Protein AF-A0A8S3INS0-F1 (afdb_monomer)

Organism: NCBI:txid392030

Radius of gyration: 24.51 Å; Cα contacts (8 Å, |Δi|>4): 110; chains: 1; bounding box: 68×32×70 Å

Mean predicted aligned error: 9.95 Å

Foldseek 3Di:
DLVPDDLSVLDDDPVVVQVVVLVVCCVVPVPDDDDDDDDPDLLRCLLPDQPAAEDEEEPVCQVSLVVSQVSNVVVVHHRHHYHYDYFAADDPPQPPPGRGDDPNSVSVVVVVDDPDPPDPPPPDPDDDDDDQDDDPPPCSVVVQVVVVVVPDDDDDVVVVVVVD

Structure (mmCIF, N/CA/C/O backbone):
data_AF-A0A8S3INS0-F1
#
_entry.id   AF-A0A8S3INS0-F1
#
loop_
_atom_site.group_PDB
_atom_site.id
_atom_site.type_symbol
_atom_site.label_atom_id
_atom_site.label_alt_id
_atom_site.label_comp_id
_atom_site.label_asym_id
_atom_site.label_entity_id
_atom_site.label_seq_id
_atom_site.pdbx_PDB_ins_code
_atom_site.Cartn_x
_atom_site.Cartn_y
_atom_site.Cartn_z
_atom_site.occupancy
_atom_site.B_iso_or_equiv
_atom_site.auth_seq_id
_atom_site.auth_comp_id
_atom_site.auth_asym_id
_atom_site.auth_atom_id
_atom_site.pdbx_PDB_model_num
ATOM 1 N N . MET A 1 1 ? 8.947 6.916 7.187 1.00 68.12 1 MET A N 1
ATOM 2 C CA . MET A 1 1 ? 8.379 5.554 6.987 1.00 68.12 1 MET A CA 1
ATOM 3 C C . MET A 1 1 ? 8.401 5.068 5.524 1.00 68.12 1 MET A C 1
ATOM 5 O O . MET A 1 1 ? 8.434 3.862 5.313 1.00 68.12 1 MET A O 1
ATOM 9 N N . ILE A 1 2 ? 8.380 5.947 4.507 1.00 79.69 2 ILE A N 1
ATOM 10 C CA . ILE A 1 2 ? 8.345 5.534 3.083 1.00 79.69 2 ILE A CA 1
ATOM 11 C C . ILE A 1 2 ? 9.735 5.236 2.501 1.00 79.69 2 ILE A C 1
ATOM 13 O O . ILE A 1 2 ? 9.854 4.319 1.698 1.00 79.69 2 ILE A O 1
ATOM 17 N N . GLU A 1 3 ? 10.778 5.941 2.945 1.00 77.88 3 GLU A N 1
ATOM 18 C CA . GLU A 1 3 ? 12.142 5.848 2.386 1.00 77.88 3 GLU A CA 1
ATOM 19 C C . GLU A 1 3 ? 12.741 4.433 2.418 1.00 77.88 3 GLU A C 1
ATOM 21 O O . GLU A 1 3 ? 13.516 4.067 1.545 1.00 77.88 3 GLU A O 1
ATOM 26 N N . ASN A 1 4 ? 12.318 3.599 3.372 1.00 85.56 4 ASN A N 1
ATOM 27 C CA . ASN A 1 4 ? 12.793 2.219 3.506 1.00 85.56 4 ASN A CA 1
ATOM 28 C C . ASN A 1 4 ? 11.990 1.206 2.669 1.00 85.56 4 ASN A C 1
ATOM 30 O O . ASN A 1 4 ? 12.240 0.002 2.752 1.00 85.56 4 ASN A O 1
ATOM 34 N N . LYS A 1 5 ? 10.983 1.642 1.900 1.00 88.44 5 LYS A N 1
ATOM 35 C CA . LYS A 1 5 ? 10.173 0.738 1.076 1.00 88.44 5 LYS A CA 1
ATOM 36 C C . LYS A 1 5 ? 10.856 0.485 -0.270 1.00 88.44 5 LYS A C 1
ATOM 38 O O . LYS A 1 5 ? 11.297 1.407 -0.936 1.00 88.44 5 LYS A O 1
ATOM 43 N N . VAL A 1 6 ? 10.850 -0.773 -0.716 1.00 87.62 6 VAL A N 1
ATOM 44 C CA . VAL A 1 6 ? 11.311 -1.180 -2.060 1.00 87.62 6 VAL A CA 1
ATOM 45 C C . VAL A 1 6 ? 10.592 -0.365 -3.130 1.00 87.62 6 VAL A C 1
ATOM 47 O O . VAL A 1 6 ? 9.368 -0.405 -3.132 1.00 87.62 6 VAL A O 1
ATOM 50 N N . LEU A 1 7 ? 11.307 0.320 -4.027 1.00 89.00 7 LEU A N 1
ATOM 51 C CA . LEU A 1 7 ? 10.726 1.233 -5.026 1.00 89.00 7 LEU A CA 1
ATOM 52 C C . LEU A 1 7 ? 9.908 2.353 -4.354 1.00 89.00 7 LEU A C 1
ATOM 54 O O . LEU A 1 7 ? 8.689 2.452 -4.515 1.00 89.00 7 LEU A O 1
ATOM 58 N N . ALA A 1 8 ? 10.555 3.141 -3.496 1.00 89.69 8 ALA A N 1
ATOM 59 C CA . ALA A 1 8 ? 9.925 4.286 -2.838 1.00 89.69 8 ALA A CA 1
ATOM 60 C C . ALA A 1 8 ? 9.711 5.455 -3.811 1.00 89.69 8 ALA A C 1
ATOM 62 O O . ALA A 1 8 ? 8.742 6.195 -3.679 1.00 89.69 8 ALA A O 1
ATOM 63 N N . GLU A 1 9 ? 10.572 5.571 -4.818 1.00 88.12 9 GLU A N 1
ATOM 64 C CA . GLU A 1 9 ? 10.558 6.594 -5.860 1.00 88.12 9 GLU A CA 1
ATOM 65 C C . GLU A 1 9 ? 9.315 6.555 -6.761 1.00 88.12 9 GLU A C 1
ATOM 67 O O . GLU A 1 9 ? 8.987 7.558 -7.387 1.00 88.12 9 GLU A O 1
ATOM 72 N N . VAL A 1 10 ? 8.611 5.418 -6.811 1.00 88.50 10 VAL A N 1
ATOM 73 C CA . VAL A 1 10 ? 7.337 5.279 -7.540 1.00 88.50 10 VAL A CA 1
ATOM 74 C C . VAL A 1 10 ? 6.113 5.449 -6.633 1.00 88.50 10 VAL A C 1
ATOM 76 O O . VAL A 1 10 ? 4.985 5.300 -7.098 1.00 88.50 10 VAL A O 1
ATOM 79 N N . ILE A 1 11 ? 6.298 5.708 -5.332 1.00 90.38 11 ILE A N 1
ATOM 80 C CA . ILE A 1 11 ? 5.183 5.987 -4.421 1.00 90.38 11 ILE A CA 1
ATOM 81 C C . ILE A 1 11 ? 4.747 7.447 -4.595 1.00 90.38 11 ILE A C 1
ATOM 83 O O . ILE A 1 11 ? 5.550 8.367 -4.476 1.00 90.38 11 ILE A O 1
ATOM 87 N N . GLU A 1 12 ? 3.446 7.649 -4.798 1.00 91.62 12 GLU A N 1
ATOM 88 C CA . GLU A 1 12 ? 2.809 8.968 -4.830 1.00 91.62 12 GLU A CA 1
ATOM 89 C C . GLU A 1 12 ? 2.978 9.750 -3.513 1.00 91.62 12 GLU A C 1
ATOM 91 O O . GLU A 1 12 ? 3.074 9.178 -2.414 1.00 91.62 12 GLU A O 1
ATOM 96 N N . SER A 1 13 ? 2.942 11.084 -3.604 1.00 93.50 13 SER A N 1
ATOM 97 C CA . SER A 1 13 ? 3.021 11.946 -2.423 1.00 93.50 13 SER A CA 1
ATOM 98 C C . SER A 1 13 ? 1.894 11.633 -1.425 1.00 93.50 13 SER A C 1
ATOM 100 O O . SER A 1 13 ? 0.847 11.089 -1.777 1.00 93.50 13 SER A O 1
ATOM 102 N N . VAL A 1 14 ? 2.094 11.959 -0.142 1.00 93.19 14 VAL A N 1
ATOM 103 C CA . VAL A 1 14 ? 1.054 11.759 0.889 1.00 93.19 14 VAL A CA 1
ATOM 104 C C . VAL A 1 14 ? -0.251 12.448 0.480 1.00 93.19 14 VAL A C 1
ATOM 106 O O . VAL A 1 14 ? -1.312 11.831 0.553 1.00 93.19 14 VAL A O 1
ATOM 109 N N . THR A 1 15 ? -0.153 13.677 -0.025 1.00 95.38 15 THR A N 1
ATOM 110 C CA . THR A 1 15 ? -1.284 14.477 -0.499 1.00 95.38 15 THR A CA 1
ATOM 111 C C . THR A 1 15 ? -2.047 13.786 -1.627 1.00 95.38 15 THR A C 1
ATOM 113 O O . THR A 1 15 ? -3.274 13.682 -1.552 1.00 95.38 15 THR A O 1
ATOM 116 N N . ASP A 1 16 ? -1.338 13.261 -2.629 1.00 96.06 16 ASP A N 1
ATOM 117 C CA . ASP A 1 16 ? -1.956 12.585 -3.776 1.00 96.06 16 ASP A CA 1
ATOM 118 C C . ASP A 1 16 ? -2.666 11.304 -3.338 1.00 96.06 16 ASP A C 1
ATOM 120 O O . ASP A 1 16 ? -3.838 11.107 -3.653 1.00 96.06 16 ASP A O 1
ATOM 124 N N . ARG A 1 17 ? -2.020 10.486 -2.497 1.00 95.31 17 ARG A N 1
ATOM 125 C CA . ARG A 1 17 ? -2.629 9.254 -1.969 1.00 95.31 17 ARG A CA 1
ATOM 126 C C . ARG A 1 17 ? -3.908 9.536 -1.184 1.00 95.31 17 ARG A C 1
ATOM 128 O O . ARG A 1 17 ? -4.900 8.829 -1.347 1.00 95.31 17 ARG A O 1
ATOM 135 N N . MET A 1 18 ? -3.907 10.572 -0.344 1.00 95.94 18 MET A N 1
ATOM 136 C CA . MET A 1 18 ? -5.099 10.985 0.407 1.00 95.94 18 MET A CA 1
ATOM 137 C C . MET A 1 18 ? -6.209 11.484 -0.528 1.00 95.94 18 MET A C 1
ATOM 139 O O . MET A 1 18 ? -7.382 11.174 -0.314 1.00 95.94 18 MET A O 1
ATOM 143 N N . SER A 1 19 ? -5.853 12.231 -1.577 1.00 96.88 19 SER A N 1
ATOM 144 C CA . SER A 1 19 ? -6.796 12.680 -2.607 1.00 96.88 19 SER A CA 1
ATOM 145 C C . SER A 1 19 ? -7.423 11.499 -3.357 1.00 96.88 19 SER A C 1
ATOM 147 O O . SER A 1 19 ? -8.646 11.449 -3.511 1.00 96.88 19 SER A O 1
ATOM 149 N N . SER A 1 20 ? -6.616 10.506 -3.739 1.00 96.81 20 SER A N 1
ATOM 150 C CA . SER A 1 20 ? -7.068 9.277 -4.398 1.00 96.81 20 SER A CA 1
ATOM 151 C C . SER A 1 20 ? -8.051 8.489 -3.528 1.00 96.81 20 SER A C 1
ATOM 153 O O . SER A 1 20 ? -9.109 8.088 -4.014 1.00 96.81 20 SER A O 1
ATOM 155 N N . VAL A 1 21 ? -7.772 8.338 -2.225 1.00 96.31 21 VAL A N 1
ATOM 156 C CA . VAL A 1 21 ? -8.694 7.680 -1.276 1.00 96.31 21 VAL A CA 1
ATOM 157 C C . VAL A 1 21 ? -10.025 8.425 -1.187 1.00 96.31 21 VAL A C 1
ATOM 159 O O . VAL A 1 21 ? -11.082 7.809 -1.332 1.00 96.31 21 VAL A O 1
ATOM 162 N N . ARG A 1 22 ? -9.997 9.750 -0.991 1.00 96.81 22 ARG A N 1
ATOM 163 C CA . ARG A 1 22 ? -11.223 10.564 -0.917 1.00 96.81 22 ARG A CA 1
ATOM 164 C C . ARG A 1 22 ? -12.035 10.466 -2.206 1.00 96.81 22 ARG A C 1
ATOM 166 O O . ARG A 1 22 ? -13.246 10.271 -2.150 1.00 96.81 22 ARG A O 1
ATOM 173 N N . SER A 1 23 ? -11.364 10.552 -3.352 1.00 96.75 23 SER A N 1
ATOM 174 C CA . SER A 1 23 ? -11.992 10.470 -4.673 1.00 96.75 23 SER A CA 1
ATOM 175 C C . SER A 1 23 ?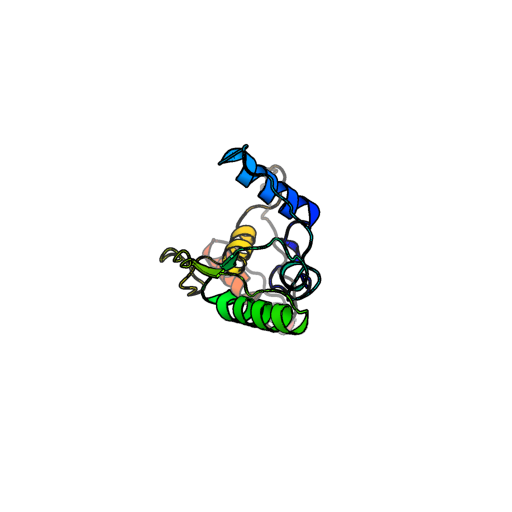 -12.653 9.112 -4.898 1.00 96.75 23 SER A C 1
ATOM 177 O O . SER A 1 23 ? -13.797 9.059 -5.344 1.00 96.75 23 SER A O 1
ATOM 179 N N . PHE A 1 24 ? -11.974 8.021 -4.534 1.00 97.50 24 PHE A N 1
ATOM 180 C CA . PHE A 1 24 ? -12.513 6.669 -4.661 1.00 97.50 24 PHE A CA 1
ATOM 181 C C . PHE A 1 24 ? -13.741 6.448 -3.772 1.00 97.50 24 PHE A C 1
ATOM 183 O O . PHE A 1 24 ? -14.773 5.987 -4.254 1.00 97.50 24 PHE A O 1
ATOM 190 N N . VAL A 1 25 ? -13.678 6.820 -2.489 1.00 97.00 25 VAL A N 1
ATOM 191 C CA . VAL A 1 25 ? -14.832 6.659 -1.588 1.00 97.00 25 VAL A CA 1
ATOM 192 C C . VAL A 1 25 ? -16.010 7.513 -2.055 1.00 97.00 25 VAL A C 1
ATOM 194 O O . VAL A 1 25 ? -17.134 7.015 -2.097 1.00 97.00 25 VAL A O 1
ATOM 197 N N . ASN A 1 26 ? -15.760 8.758 -2.473 1.00 96.56 26 ASN A N 1
ATOM 198 C CA . ASN A 1 26 ? -16.802 9.637 -3.000 1.00 96.56 26 ASN A CA 1
ATOM 199 C C . ASN A 1 26 ? -17.437 9.084 -4.286 1.00 96.56 26 ASN A C 1
ATOM 201 O O . ASN A 1 26 ? -18.641 9.216 -4.469 1.00 96.56 26 ASN A O 1
ATOM 205 N N . LEU A 1 27 ? -16.658 8.427 -5.152 1.00 97.88 27 LEU A N 1
ATOM 206 C CA . LEU A 1 27 ? -17.174 7.767 -6.354 1.00 97.88 27 LEU A CA 1
ATOM 207 C C . LEU A 1 27 ? -18.139 6.620 -6.016 1.00 97.88 27 LEU A C 1
ATOM 209 O O . LEU A 1 27 ? -19.166 6.472 -6.673 1.00 97.88 27 LEU A O 1
ATOM 213 N N . ILE A 1 28 ? -17.815 5.810 -5.004 1.00 97.75 28 ILE A N 1
ATOM 214 C CA . ILE A 1 28 ? -18.620 4.640 -4.624 1.00 97.75 28 ILE A CA 1
ATOM 215 C C . ILE A 1 28 ? -19.832 5.036 -3.775 1.00 97.75 28 ILE A C 1
ATOM 217 O O . ILE A 1 28 ? -20.937 4.532 -3.986 1.00 97.75 28 ILE A O 1
ATOM 221 N N . ARG A 1 29 ? -19.640 5.914 -2.784 1.00 97.31 29 ARG A N 1
ATOM 222 C CA . ARG A 1 29 ? -20.694 6.343 -1.860 1.00 97.31 29 ARG A CA 1
ATOM 223 C C . ARG A 1 29 ? -20.448 7.777 -1.362 1.00 97.31 29 ARG A C 1
ATOM 225 O O . ARG A 1 29 ? -19.873 7.956 -0.287 1.00 97.31 29 ARG A O 1
ATOM 232 N N . PRO A 1 30 ? -20.979 8.794 -2.070 1.00 95.81 30 PRO A N 1
ATOM 233 C CA . PRO A 1 30 ? -20.793 10.210 -1.727 1.00 95.81 30 PRO A CA 1
ATOM 234 C C . PRO A 1 30 ? -21.308 10.611 -0.338 1.00 95.81 30 PRO A C 1
ATOM 236 O O . PRO A 1 30 ? -20.913 11.634 0.207 1.00 95.81 30 PRO A O 1
ATOM 239 N N . SER A 1 31 ? -22.219 9.823 0.245 1.00 97.19 31 SER A N 1
ATOM 240 C CA . SER A 1 31 ? -22.795 10.108 1.562 1.00 97.19 31 SER A CA 1
ATOM 241 C C . SER A 1 31 ? -21.846 9.808 2.729 1.00 97.19 31 SER A C 1
ATOM 243 O O . SER A 1 31 ? -22.201 10.091 3.870 1.00 97.19 31 SER A O 1
ATOM 245 N N . ILE A 1 32 ? -20.710 9.143 2.490 1.00 95.88 32 ILE A N 1
ATOM 246 C CA . ILE A 1 32 ? -19.729 8.841 3.538 1.00 95.88 32 ILE A CA 1
ATOM 247 C C . ILE A 1 32 ? -18.841 10.065 3.745 1.00 95.88 32 ILE A C 1
ATOM 249 O O . ILE A 1 32 ? -18.166 10.522 2.825 1.00 95.88 32 ILE A O 1
ATOM 253 N N . PHE A 1 33 ? -18.791 10.558 4.981 1.00 93.12 33 PHE A N 1
ATOM 254 C CA . PHE A 1 33 ? -17.791 11.537 5.381 1.00 93.12 33 PHE A CA 1
ATOM 255 C C . PHE A 1 33 ? -16.430 10.850 5.546 1.00 93.12 33 PHE A C 1
ATOM 257 O O . PHE A 1 33 ? -16.300 9.896 6.311 1.00 93.12 33 PHE A O 1
ATOM 264 N N . VAL A 1 34 ? -15.417 11.335 4.825 1.00 94.06 34 VAL A N 1
ATOM 265 C CA . VAL A 1 34 ? -14.064 10.765 4.847 1.00 94.06 34 VAL A CA 1
ATOM 266 C C . VAL A 1 34 ? -13.121 11.709 5.573 1.00 94.06 34 VAL A C 1
ATOM 268 O O . VAL A 1 34 ? -12.659 12.705 5.013 1.00 94.06 34 VAL A O 1
ATOM 271 N N . HIS A 1 35 ? -12.783 11.348 6.806 1.00 91.56 35 HIS A N 1
ATOM 272 C CA . HIS A 1 35 ? -11.650 11.926 7.508 1.00 91.56 35 HIS A CA 1
ATOM 273 C C . HIS A 1 35 ? -10.390 11.127 7.156 1.00 91.56 35 HIS A C 1
ATOM 275 O O . HIS A 1 35 ? -10.351 9.908 7.305 1.00 91.56 35 HIS A O 1
ATOM 281 N N . CYS A 1 36 ? -9.380 11.799 6.611 1.00 91.31 36 CYS A N 1
ATOM 282 C CA . CYS A 1 36 ? -8.149 11.163 6.156 1.00 91.31 36 CYS A CA 1
ATOM 283 C C . CYS A 1 36 ? -6.980 12.060 6.537 1.00 91.31 36 CYS A C 1
ATOM 285 O O . CYS A 1 36 ? -6.960 13.225 6.125 1.00 91.31 36 CYS A O 1
ATOM 287 N N . GLU A 1 37 ? -6.031 11.494 7.279 1.00 89.31 37 GLU A N 1
ATOM 288 C CA . GLU A 1 37 ? -4.835 12.152 7.801 1.00 89.31 37 GLU A CA 1
ATOM 289 C C . GLU A 1 37 ? -3.597 11.260 7.587 1.00 89.31 37 GLU A C 1
ATOM 291 O O . GLU A 1 37 ? -3.736 10.042 7.413 1.00 89.31 37 GLU A O 1
ATOM 296 N N . PRO A 1 38 ? -2.384 11.837 7.546 1.00 89.38 38 PRO A N 1
ATOM 297 C CA . PRO A 1 38 ? -1.147 11.066 7.510 1.00 89.38 38 PRO A CA 1
ATOM 298 C C . PRO A 1 38 ? -0.998 10.180 8.753 1.00 89.38 38 PRO A C 1
ATOM 300 O O . PRO A 1 38 ? -1.315 10.590 9.863 1.00 89.38 38 PRO A O 1
ATOM 303 N N . ILE A 1 39 ? -0.470 8.970 8.567 1.00 85.69 39 ILE A N 1
ATOM 304 C CA . ILE A 1 39 ? -0.095 8.087 9.676 1.00 85.69 39 ILE A CA 1
ATOM 305 C C . ILE A 1 39 ? 1.385 8.322 9.965 1.00 85.69 39 ILE A C 1
ATOM 307 O O . ILE A 1 39 ? 2.240 7.969 9.146 1.00 85.69 39 ILE A O 1
ATOM 311 N N . GLU A 1 40 ? 1.672 8.943 11.104 1.00 83.38 40 GLU A N 1
ATOM 312 C CA . GLU A 1 40 ? 3.034 9.286 11.531 1.00 83.38 40 GLU A CA 1
ATOM 313 C C . GLU A 1 40 ? 3.544 8.370 12.647 1.00 83.38 40 GLU A C 1
ATOM 315 O O . GLU A 1 40 ? 4.745 8.101 12.722 1.00 83.38 40 GLU A O 1
ATOM 320 N N . ASP A 1 41 ? 2.634 7.818 13.447 1.00 82.62 41 ASP A N 1
ATOM 321 C CA . ASP A 1 41 ? 2.918 6.856 14.503 1.00 82.62 41 ASP A CA 1
ATOM 322 C C . ASP A 1 41 ? 2.203 5.504 14.250 1.00 82.62 41 ASP A C 1
ATOM 324 O O . ASP A 1 41 ? 1.257 5.435 13.460 1.00 82.62 41 ASP A O 1
ATOM 328 N N . PRO A 1 42 ? 2.658 4.394 14.865 1.00 79.12 42 PRO A N 1
ATOM 329 C CA . PRO A 1 42 ? 2.132 3.055 14.580 1.00 79.12 42 PRO A CA 1
ATOM 330 C C . PRO A 1 42 ? 0.652 2.837 14.919 1.00 79.12 42 PRO A C 1
ATOM 332 O O . PRO A 1 42 ? 0.014 1.997 14.281 1.00 79.12 42 PRO A O 1
ATOM 335 N N . CYS A 1 43 ? 0.120 3.548 15.913 1.00 79.94 43 CYS A N 1
ATOM 336 C CA . CYS A 1 43 ? -1.261 3.397 16.371 1.00 79.94 43 CYS A CA 1
ATOM 337 C C . CYS A 1 43 ? -2.177 4.483 15.793 1.00 79.94 43 CYS A C 1
ATOM 339 O O . CYS A 1 43 ? -3.399 4.312 15.732 1.00 79.94 43 CYS A O 1
ATOM 341 N N . GLY A 1 44 ? -1.598 5.572 15.300 1.00 80.31 44 GLY A N 1
ATOM 342 C CA . GLY A 1 44 ? -2.304 6.701 14.737 1.00 80.31 44 GLY A CA 1
ATOM 343 C C . GLY A 1 44 ? -3.316 7.293 15.722 1.00 80.31 44 GLY A C 1
ATOM 344 O O . GLY A 1 44 ? -3.304 7.021 16.927 1.00 80.31 44 GLY A O 1
ATOM 345 N N . PRO A 1 45 ? -4.315 8.019 15.204 1.00 82.75 45 PRO A N 1
ATOM 346 C CA . PRO A 1 45 ? -5.360 8.586 16.047 1.00 82.75 45 PRO A CA 1
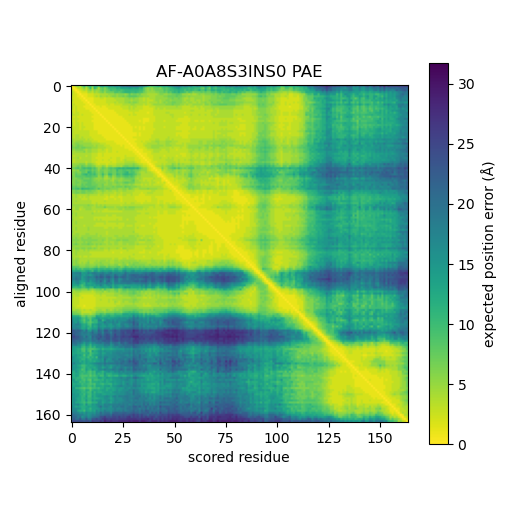ATOM 347 C C . PRO A 1 45 ? -6.287 7.502 16.633 1.00 82.75 45 PRO A C 1
ATOM 349 O O . PRO A 1 45 ? -7.130 7.784 17.482 1.00 82.75 45 PRO A O 1
ATOM 352 N N . SER A 1 46 ? -6.144 6.235 16.225 1.00 86.62 46 SER A N 1
ATOM 353 C CA . SER A 1 46 ? -7.012 5.150 16.691 1.00 86.62 46 SER A CA 1
ATOM 354 C C . SER A 1 46 ? -6.814 4.782 18.166 1.00 86.62 46 SER A C 1
ATOM 356 O O . SER A 1 46 ? -7.735 4.249 18.789 1.00 86.62 46 SER A O 1
ATOM 358 N N . ALA A 1 47 ? -5.666 5.129 18.753 1.00 86.69 47 ALA A N 1
ATOM 359 C CA . ALA A 1 47 ? -5.406 4.951 20.181 1.00 86.69 47 ALA A CA 1
ATOM 360 C C . ALA A 1 47 ? -5.945 6.090 21.066 1.00 86.69 47 ALA A C 1
ATOM 362 O O . ALA A 1 47 ? -6.002 5.928 22.285 1.00 86.69 47 ALA A O 1
ATOM 363 N N . THR A 1 48 ? -6.342 7.224 20.477 1.00 86.69 48 THR A N 1
ATOM 364 C CA . THR A 1 48 ? -6.708 8.450 21.212 1.00 86.69 48 THR A CA 1
ATOM 365 C C . THR A 1 48 ? -8.113 8.970 20.889 1.00 86.69 48 THR A C 1
ATOM 367 O O . THR A 1 48 ? -8.717 9.637 21.726 1.00 86.69 48 THR A O 1
ATOM 370 N N . MET A 1 49 ? -8.684 8.634 19.726 1.00 88.44 49 MET A N 1
ATOM 371 C CA . MET A 1 49 ? -10.055 9.008 19.353 1.00 88.44 49 MET A CA 1
ATOM 372 C C . MET A 1 49 ? -11.092 8.158 20.098 1.00 88.44 49 MET A C 1
ATOM 374 O O . MET A 1 49 ? -11.206 6.945 19.894 1.00 88.44 49 MET A O 1
ATOM 378 N N . ALA A 1 50 ? -11.860 8.799 20.979 1.00 91.19 50 ALA A N 1
ATOM 379 C CA . ALA A 1 50 ? -12.844 8.133 21.833 1.00 91.19 50 ALA A CA 1
ATOM 380 C C . ALA A 1 50 ? -14.099 7.661 21.076 1.00 91.19 50 ALA A C 1
ATOM 382 O O . ALA A 1 50 ? -14.735 6.697 21.493 1.00 91.19 50 ALA A O 1
ATOM 383 N N . ASP A 1 51 ? -14.437 8.313 19.967 1.00 90.94 51 ASP A N 1
ATOM 384 C CA . ASP A 1 51 ? -15.651 8.115 19.168 1.00 90.94 51 ASP A CA 1
ATOM 385 C C . ASP A 1 51 ? -15.543 6.993 18.121 1.00 90.94 51 ASP A C 1
ATOM 387 O O . ASP A 1 51 ? -16.473 6.757 17.351 1.00 90.94 51 ASP A O 1
ATOM 391 N N . LEU A 1 52 ? -14.434 6.253 18.109 1.00 93.19 52 LEU A N 1
ATOM 392 C CA . LEU A 1 52 ? -14.279 5.080 17.256 1.00 93.19 52 LEU A CA 1
ATOM 393 C C . LEU A 1 52 ? -15.016 3.870 17.826 1.00 93.19 52 LEU A C 1
ATOM 395 O O . LEU A 1 52 ? -14.910 3.562 19.011 1.00 93.19 52 LEU A O 1
ATOM 399 N N . ASN A 1 53 ? -15.705 3.134 16.952 1.00 94.56 53 ASN A N 1
ATOM 400 C CA . ASN A 1 53 ? -16.392 1.892 17.321 1.00 94.56 53 ASN A CA 1
ATOM 401 C C . ASN A 1 53 ? -15.720 0.640 16.748 1.00 94.56 53 ASN A C 1
ATOM 403 O O . ASN A 1 53 ? -15.812 -0.426 17.346 1.00 94.56 53 ASN A O 1
ATOM 407 N N . CYS A 1 54 ? -15.032 0.757 15.609 1.00 95.38 54 CYS A N 1
ATOM 408 C CA 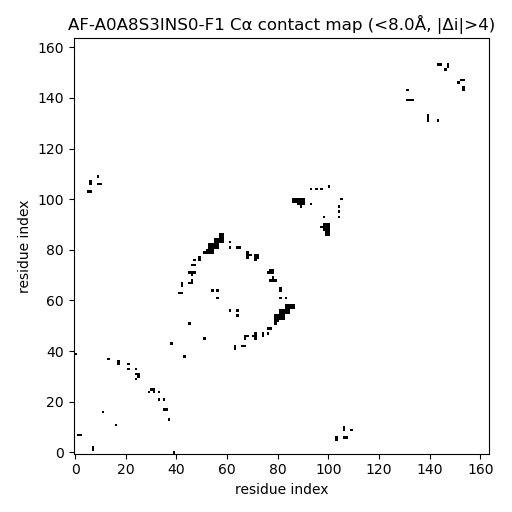. CYS A 1 54 ? -14.472 -0.384 14.893 1.00 95.38 54 CYS A CA 1
ATOM 409 C C . CYS A 1 54 ? -13.169 -0.022 14.170 1.00 95.38 54 CYS A C 1
ATOM 411 O O . CYS A 1 54 ? -13.005 1.103 13.692 1.00 95.38 54 CYS A O 1
ATOM 413 N N . ILE A 1 55 ? -12.267 -0.998 14.055 1.00 94.81 55 ILE A N 1
ATOM 414 C CA . ILE A 1 55 ? -11.104 -0.973 13.170 1.00 94.81 55 ILE A CA 1
ATOM 415 C C . ILE A 1 55 ? -11.173 -2.141 12.183 1.00 94.81 55 ILE A C 1
ATOM 417 O O . ILE A 1 55 ? -11.365 -3.300 12.560 1.00 94.81 55 ILE A O 1
ATOM 421 N N . ILE A 1 56 ? -10.995 -1.823 10.902 1.00 96.12 56 ILE A N 1
ATOM 422 C CA . ILE A 1 56 ? -10.971 -2.802 9.815 1.00 96.12 56 ILE A CA 1
ATOM 423 C C . ILE A 1 56 ? -9.519 -3.038 9.413 1.00 96.12 56 ILE A C 1
ATOM 425 O O . ILE A 1 56 ? -8.793 -2.098 9.087 1.00 96.12 56 ILE A O 1
ATOM 429 N N . VAL A 1 57 ? -9.097 -4.297 9.433 1.00 95.38 57 VAL A N 1
ATOM 430 C CA . VAL A 1 57 ? -7.724 -4.727 9.147 1.00 95.38 57 VAL A CA 1
ATOM 431 C C . VAL A 1 57 ? -7.715 -5.955 8.256 1.00 95.38 57 VAL A C 1
ATOM 433 O O . VAL A 1 57 ? -8.728 -6.626 8.092 1.00 95.38 57 VAL A O 1
ATOM 436 N N . THR A 1 58 ? -6.559 -6.275 7.692 1.00 94.25 58 THR A N 1
ATOM 437 C CA . THR A 1 58 ? -6.327 -7.569 7.046 1.00 94.25 58 THR A CA 1
ATOM 438 C C . THR A 1 58 ? -5.648 -8.511 8.035 1.00 94.25 58 THR A C 1
ATOM 440 O O . THR A 1 58 ? -5.240 -8.096 9.125 1.00 94.25 58 THR A O 1
ATOM 443 N N . ASP A 1 59 ? -5.477 -9.780 7.665 1.00 91.19 59 ASP A N 1
ATOM 444 C CA . ASP A 1 59 ? -4.719 -10.726 8.493 1.00 91.19 59 ASP A CA 1
ATOM 445 C C . ASP A 1 59 ? -3.302 -10.220 8.826 1.00 91.19 59 ASP A C 1
ATOM 447 O O . ASP A 1 59 ? -2.788 -10.488 9.912 1.00 91.19 59 ASP A O 1
ATOM 451 N N . GLU A 1 60 ? -2.692 -9.423 7.941 1.00 89.06 60 GLU A N 1
ATOM 452 C CA . GLU A 1 60 ? -1.343 -8.874 8.134 1.00 89.06 60 GLU A CA 1
ATOM 453 C C . GLU A 1 60 ? -1.278 -7.829 9.247 1.00 89.06 60 GLU A C 1
ATOM 455 O O . GLU A 1 60 ? -0.296 -7.758 9.984 1.00 89.06 60 GLU A O 1
ATOM 460 N N . THR A 1 61 ? -2.324 -7.014 9.379 1.00 91.81 61 THR A N 1
ATOM 461 C CA . THR A 1 61 ? -2.372 -5.904 10.338 1.00 91.81 61 THR A CA 1
ATOM 462 C C . THR A 1 61 ? -3.234 -6.206 11.562 1.00 91.81 61 THR A C 1
ATOM 464 O O . THR A 1 61 ? -3.361 -5.361 12.448 1.00 91.81 61 THR A O 1
ATOM 467 N N . LYS A 1 62 ? -3.744 -7.440 11.689 1.00 94.94 62 LYS A N 1
ATOM 468 C CA . LYS A 1 62 ? -4.525 -7.904 12.845 1.00 94.94 62 LYS A CA 1
ATOM 469 C C . LYS A 1 62 ? -3.807 -7.701 14.178 1.00 94.94 62 LYS A C 1
ATOM 471 O O . LYS A 1 62 ? -4.418 -7.236 15.134 1.00 94.94 62 LYS A O 1
ATOM 476 N N . GLN A 1 63 ? -2.514 -8.022 14.250 1.00 94.12 63 GLN A N 1
ATOM 477 C CA . GLN A 1 63 ? -1.734 -7.823 15.479 1.00 94.12 63 GLN A CA 1
ATOM 478 C C . GLN A 1 63 ? -1.611 -6.338 15.844 1.00 94.12 63 GLN A C 1
ATOM 480 O O . GLN A 1 63 ? -1.687 -5.992 17.018 1.00 94.12 63 GLN A O 1
ATOM 485 N N . GLY A 1 64 ? -1.511 -5.457 14.842 1.00 93.25 64 GLY A N 1
ATOM 486 C CA . GLY A 1 64 ? -1.537 -4.008 15.046 1.00 93.25 64 GLY A CA 1
ATOM 487 C C . GLY A 1 64 ? -2.853 -3.535 15.666 1.00 93.25 64 GLY A C 1
ATOM 488 O O . GLY A 1 64 ? -2.832 -2.781 16.630 1.00 93.25 64 GLY A O 1
ATOM 489 N N . ALA A 1 65 ? -3.998 -4.046 15.202 1.00 94.94 65 ALA A N 1
ATOM 490 C CA . ALA A 1 65 ? -5.297 -3.720 15.803 1.00 94.94 65 ALA A CA 1
ATOM 491 C C . ALA A 1 65 ? -5.425 -4.186 17.266 1.00 94.94 65 ALA A C 1
ATOM 493 O O . ALA A 1 65 ? -6.007 -3.484 18.093 1.00 94.94 65 ALA A O 1
ATOM 494 N N . LEU A 1 66 ? -4.862 -5.349 17.612 1.00 95.12 66 LEU A N 1
ATOM 495 C CA . LEU A 1 66 ? -4.828 -5.807 19.006 1.00 95.12 66 LEU A CA 1
ATOM 496 C C . LEU A 1 66 ? -3.951 -4.895 19.875 1.00 95.12 66 LEU A C 1
ATOM 498 O O . LEU A 1 66 ? -4.332 -4.579 21.002 1.00 95.12 66 LEU A O 1
ATOM 502 N N . GLN A 1 67 ? -2.818 -4.436 19.339 1.00 95.00 67 GLN A N 1
ATOM 503 C CA . GLN A 1 67 ? -1.950 -3.471 20.013 1.00 95.00 67 GLN A CA 1
ATOM 504 C C . GLN A 1 67 ? -2.656 -2.123 20.225 1.00 95.00 67 GLN A C 1
ATOM 506 O O . GLN A 1 67 ? -2.578 -1.575 21.321 1.00 95.00 67 GLN A O 1
ATOM 511 N N . VAL A 1 68 ? -3.413 -1.639 19.235 1.00 94.94 68 VAL A N 1
ATOM 512 C CA . VAL A 1 68 ? -4.252 -0.436 19.375 1.00 94.94 68 VAL A CA 1
ATOM 513 C C . VAL A 1 68 ? -5.233 -0.594 20.535 1.00 94.94 68 VAL A C 1
ATOM 515 O O . VAL A 1 68 ? -5.334 0.299 21.366 1.00 94.94 68 VAL A O 1
ATOM 518 N N . ASN A 1 69 ? -5.924 -1.733 20.654 1.00 95.88 69 ASN A N 1
ATOM 519 C CA . ASN A 1 69 ? -6.857 -1.954 21.765 1.00 95.88 69 ASN A CA 1
ATOM 520 C C . ASN A 1 69 ? -6.178 -1.966 23.138 1.00 95.88 69 ASN A C 1
ATOM 522 O O . ASN A 1 69 ? -6.770 -1.490 24.106 1.00 95.88 69 ASN A O 1
ATOM 526 N N . LYS A 1 70 ? -4.944 -2.471 23.225 1.00 95.25 70 LYS A N 1
ATOM 527 C CA . LYS A 1 70 ? -4.150 -2.383 24.453 1.00 95.25 70 LYS A CA 1
ATOM 528 C C . LYS A 1 70 ? -3.843 -0.925 24.802 1.00 95.25 70 LYS A C 1
ATOM 530 O O . LYS A 1 70 ? -4.100 -0.500 25.920 1.00 95.25 70 LYS A O 1
ATOM 535 N N . GLU A 1 71 ? -3.382 -0.145 23.830 1.00 94.62 71 GLU A N 1
ATOM 536 C CA . GLU A 1 71 ? -3.038 1.264 24.045 1.00 94.62 71 GLU A CA 1
ATOM 537 C C . GLU A 1 71 ? -4.265 2.131 24.359 1.00 94.62 71 GLU A C 1
ATOM 539 O O . GLU A 1 71 ? -4.209 3.016 25.208 1.00 94.62 71 GLU A O 1
ATOM 544 N N . ARG A 1 72 ? -5.419 1.816 23.760 1.00 95.25 72 ARG A N 1
ATOM 545 C CA . ARG A 1 72 ? -6.707 2.420 24.127 1.00 95.25 72 ARG A CA 1
ATOM 546 C C . ARG A 1 72 ? -7.034 2.186 25.598 1.00 95.25 72 ARG A C 1
ATOM 548 O O . ARG A 1 72 ? -7.413 3.134 26.276 1.00 95.25 72 ARG A O 1
ATOM 555 N N . GLN A 1 73 ? -6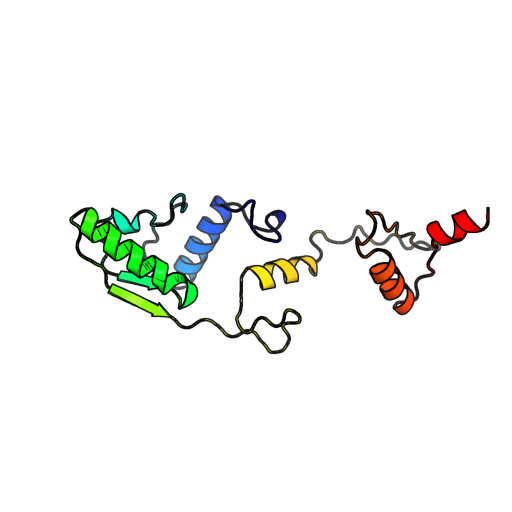.866 0.961 26.098 1.00 94.94 73 GLN A N 1
ATOM 556 C CA . GLN A 1 73 ? -7.109 0.644 27.510 1.00 94.94 73 GLN A CA 1
ATOM 557 C C . GLN A 1 73 ? -6.136 1.377 28.435 1.00 94.94 73 GLN A C 1
ATOM 559 O O . GLN A 1 73 ? -6.570 1.928 29.446 1.00 94.94 73 GLN A O 1
ATOM 564 N N . ASP A 1 74 ? -4.857 1.443 28.060 1.00 94.44 74 ASP A N 1
ATOM 565 C CA . ASP A 1 74 ? -3.839 2.198 28.798 1.00 94.44 74 ASP A CA 1
ATOM 566 C C . ASP A 1 74 ? -4.189 3.704 28.857 1.00 94.44 74 ASP A C 1
ATOM 568 O O . ASP A 1 74 ? -3.955 4.360 29.872 1.00 94.44 74 ASP A O 1
ATOM 572 N N . ASN A 1 75 ? -4.851 4.230 27.818 1.00 92.81 75 ASN A N 1
ATOM 573 C CA . ASN A 1 75 ? -5.380 5.598 27.746 1.00 92.81 75 ASN A CA 1
ATOM 574 C C . ASN A 1 75 ? -6.786 5.772 28.368 1.00 92.81 75 ASN A C 1
ATOM 576 O O . ASN A 1 75 ? -7.378 6.848 28.261 1.00 92.81 75 ASN A O 1
ATOM 580 N N . GLY A 1 76 ? -7.354 4.738 28.999 1.00 94.94 76 GLY A N 1
ATOM 581 C CA . GLY A 1 76 ? -8.686 4.789 29.619 1.00 94.94 76 GLY A CA 1
ATOM 582 C C . GLY A 1 76 ? -9.861 4.787 28.632 1.00 94.94 76 GLY A C 1
ATOM 583 O O . GLY A 1 76 ? -10.987 5.11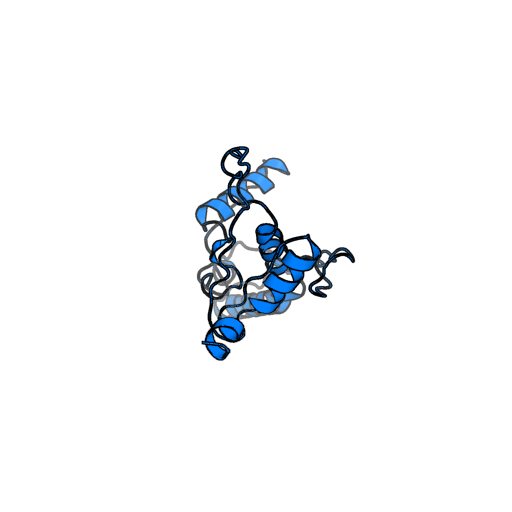5 29.009 1.00 94.94 76 GLY A O 1
ATOM 584 N N . LEU A 1 77 ? -9.623 4.423 27.372 1.00 95.75 77 LEU A N 1
ATOM 585 C CA . LEU A 1 77 ? -10.638 4.296 26.330 1.00 95.75 77 LEU A CA 1
ATOM 586 C C . LEU A 1 77 ? -11.172 2.865 26.236 1.00 95.75 77 LEU A C 1
ATOM 588 O O . LEU A 1 77 ? -10.489 1.881 26.523 1.00 95.75 77 LEU A O 1
ATOM 592 N N . SER A 1 78 ? -12.415 2.744 25.767 1.00 95.56 78 SER A N 1
ATOM 593 C CA . SER A 1 78 ? -13.009 1.435 25.486 1.00 95.56 78 SER A CA 1
ATOM 594 C C . SER A 1 78 ? -12.342 0.781 24.270 1.00 95.56 78 SER A C 1
ATOM 596 O O . SER A 1 78 ? -12.031 1.486 23.298 1.00 95.56 78 SER A O 1
ATOM 598 N N . PRO A 1 79 ? -12.137 -0.550 24.285 1.00 96.00 79 PRO A N 1
ATOM 599 C CA . PRO A 1 79 ? -11.683 -1.271 23.104 1.00 96.00 79 PRO A CA 1
ATOM 600 C C . PRO A 1 79 ? -12.710 -1.142 21.973 1.00 96.00 79 PRO A C 1
ATOM 602 O O . PRO A 1 79 ? -13.904 -0.980 22.218 1.00 96.00 79 PRO A O 1
ATOM 605 N N . ILE A 1 80 ? -12.226 -1.216 20.740 1.00 96.38 80 ILE A N 1
ATOM 606 C CA . ILE A 1 80 ? -13.030 -1.171 19.517 1.00 96.38 80 ILE A CA 1
ATOM 607 C C . ILE A 1 80 ? -13.137 -2.553 18.883 1.00 96.38 80 ILE A C 1
ATOM 609 O O . ILE A 1 80 ? -12.248 -3.400 19.047 1.00 96.38 80 ILE A O 1
ATOM 613 N N . ASP A 1 81 ? -14.210 -2.758 18.124 1.00 97.31 81 ASP A N 1
ATOM 614 C CA . ASP A 1 81 ? -14.443 -3.995 17.390 1.00 97.31 81 ASP A CA 1
ATOM 615 C C . ASP A 1 81 ? -13.387 -4.171 16.296 1.00 97.31 81 ASP A C 1
ATOM 617 O O . ASP A 1 81 ? -13.168 -3.284 15.470 1.00 97.31 81 ASP A O 1
ATOM 621 N N . VAL A 1 82 ? -12.728 -5.330 16.266 1.00 97.31 82 VAL A N 1
ATOM 622 C CA . VAL A 1 82 ? -11.724 -5.651 15.244 1.00 97.31 82 VAL A CA 1
ATOM 623 C C . VAL A 1 82 ? -12.364 -6.518 14.168 1.00 97.31 82 VAL A C 1
ATOM 625 O O . VAL A 1 82 ? -12.715 -7.675 14.414 1.00 97.31 82 VAL A O 1
ATOM 628 N N . HIS A 1 83 ? -12.473 -5.984 12.954 1.00 97.81 83 HIS A N 1
ATOM 629 C CA . HIS A 1 83 ? -12.960 -6.725 11.795 1.00 97.81 83 HIS A CA 1
ATOM 630 C C . HIS A 1 83 ? -11.820 -7.041 10.834 1.00 97.81 83 HIS A C 1
ATOM 632 O O . HIS A 1 83 ? -11.175 -6.148 10.289 1.00 97.81 83 HIS A O 1
ATOM 638 N N . VAL A 1 84 ? -11.578 -8.337 10.627 1.00 97.00 84 VAL A N 1
ATOM 639 C CA . VAL A 1 84 ? -10.535 -8.830 9.725 1.00 97.00 84 VAL A CA 1
ATOM 640 C C . VAL A 1 84 ? -11.158 -9.161 8.374 1.00 97.00 84 VAL A C 1
ATOM 642 O O . VAL A 1 84 ? -12.041 -10.015 8.297 1.00 97.00 84 VAL A O 1
ATOM 645 N N . VAL A 1 85 ? -10.701 -8.491 7.319 1.00 95.75 85 VAL A N 1
ATOM 646 C CA . VAL A 1 85 ? -11.107 -8.765 5.937 1.00 95.75 85 VAL A CA 1
ATOM 647 C C . VAL A 1 85 ? -10.047 -9.607 5.218 1.00 95.75 85 VAL A C 1
ATOM 649 O O . VAL A 1 85 ? -8.848 -9.388 5.422 1.00 95.75 85 VAL A O 1
ATOM 652 N N . PRO A 1 86 ? -10.460 -10.575 4.379 1.00 91.12 86 PRO A N 1
ATOM 653 C CA . PRO A 1 86 ? -9.528 -11.434 3.662 1.00 91.12 86 PRO A CA 1
ATOM 654 C C . PRO A 1 86 ? -8.731 -10.647 2.616 1.00 91.12 86 PRO A C 1
ATOM 656 O O . PRO A 1 86 ? -9.228 -9.701 2.002 1.00 91.12 86 PRO A O 1
ATOM 659 N N . MET A 1 87 ? -7.488 -11.072 2.390 1.00 89.06 87 MET A N 1
ATOM 660 C CA . MET A 1 87 ? -6.639 -10.525 1.332 1.00 89.06 87 MET A CA 1
ATOM 661 C C . MET A 1 87 ? -7.101 -10.991 -0.049 1.00 89.06 87 MET A C 1
ATOM 663 O O . MET A 1 87 ? -7.578 -12.112 -0.217 1.00 89.06 87 MET A O 1
ATOM 667 N N . VAL A 1 88 ? -6.888 -10.142 -1.053 1.00 88.06 88 VAL A N 1
ATOM 668 C CA . VAL A 1 88 ? -7.130 -10.502 -2.452 1.00 88.06 88 VAL A CA 1
ATOM 669 C C . VAL A 1 88 ? -5.992 -11.417 -2.927 1.00 88.06 88 VAL A C 1
ATOM 671 O O . VAL A 1 88 ? -4.821 -11.032 -2.796 1.00 88.06 88 VAL A O 1
ATOM 674 N N . PRO A 1 89 ? -6.290 -12.625 -3.442 1.00 84.75 89 PRO A N 1
ATOM 675 C CA . PRO A 1 89 ? -5.269 -13.498 -4.006 1.00 84.75 89 PRO A CA 1
ATOM 676 C C . PRO A 1 89 ? -4.623 -12.830 -5.221 1.00 84.75 89 PRO A C 1
ATOM 678 O O . PRO A 1 89 ? -5.250 -12.035 -5.917 1.00 84.75 89 PRO A O 1
ATOM 681 N N . ALA A 1 90 ? -3.349 -13.126 -5.449 1.00 78.94 90 ALA A N 1
ATOM 682 C CA . ALA A 1 90 ? -2.713 -12.754 -6.703 1.00 78.94 90 ALA A CA 1
ATOM 683 C C . ALA A 1 90 ? -3.140 -13.716 -7.814 1.00 78.94 90 ALA A C 1
ATOM 685 O O . ALA A 1 90 ? -3.354 -14.898 -7.546 1.00 78.94 90 ALA A O 1
ATOM 686 N N . ASP A 1 91 ? -3.186 -13.224 -9.049 1.00 75.00 91 ASP A N 1
ATOM 687 C CA . ASP A 1 91 ? -3.307 -14.088 -10.220 1.00 75.00 91 ASP A CA 1
ATOM 688 C C . ASP A 1 91 ? -2.043 -14.952 -10.384 1.00 75.00 91 ASP A C 1
ATOM 690 O O . ASP A 1 91 ? -0.928 -14.524 -10.060 1.00 75.00 91 ASP A O 1
ATOM 694 N N . ASP A 1 92 ? -2.195 -16.149 -10.960 1.00 62.09 92 ASP A N 1
ATOM 695 C CA . ASP A 1 92 ? -1.114 -17.134 -11.171 1.00 62.09 92 ASP A CA 1
ATOM 696 C C . ASP A 1 92 ? 0.056 -16.614 -12.040 1.00 62.09 92 ASP A C 1
ATOM 698 O O . ASP A 1 92 ? 1.098 -17.259 -12.160 1.00 62.09 92 ASP A O 1
ATOM 702 N N . HIS A 1 93 ? -0.085 -15.433 -12.648 1.00 58.06 93 HIS A N 1
ATOM 703 C CA . HIS A 1 93 ? 0.950 -14.772 -13.443 1.00 58.06 93 HIS A CA 1
ATOM 704 C C . HIS A 1 93 ? 1.975 -13.971 -12.621 1.00 58.06 93 HIS A C 1
ATOM 706 O O . HIS A 1 93 ? 2.907 -13.403 -13.202 1.00 58.06 93 HIS A O 1
ATOM 712 N N . ASN A 1 94 ? 1.860 -13.940 -11.290 1.00 56.34 94 ASN A N 1
ATOM 713 C CA . ASN A 1 94 ? 2.833 -13.273 -10.428 1.00 56.34 94 ASN A CA 1
ATOM 714 C C . ASN A 1 94 ? 4.199 -13.985 -10.453 1.00 56.34 94 ASN A C 1
ATOM 716 O O . ASN A 1 94 ? 4.435 -14.970 -9.753 1.00 56.34 94 ASN A O 1
ATOM 720 N N . GLN A 1 95 ? 5.143 -13.438 -11.226 1.00 54.81 95 GLN A N 1
ATOM 721 C CA . GLN A 1 95 ? 6.513 -13.965 -11.358 1.00 54.81 95 GLN A CA 1
ATOM 722 C C . GLN A 1 95 ? 7.313 -13.932 -10.043 1.00 54.81 95 GLN A C 1
ATOM 724 O O . GLN A 1 95 ? 8.306 -14.643 -9.911 1.00 54.81 95 GLN A O 1
ATOM 729 N N . ASP A 1 96 ? 6.863 -13.142 -9.066 1.00 58.00 96 ASP A N 1
ATOM 730 C CA . ASP A 1 96 ? 7.515 -12.971 -7.765 1.00 58.00 96 ASP A CA 1
ATOM 731 C C . ASP A 1 96 ? 7.144 -14.059 -6.737 1.00 58.00 96 ASP A C 1
ATOM 733 O O . ASP A 1 96 ? 7.683 -14.061 -5.631 1.00 58.00 96 ASP A O 1
ATOM 737 N N . GLY A 1 97 ? 6.229 -14.983 -7.064 1.00 62.31 97 GLY A N 1
ATOM 738 C CA . GLY A 1 97 ? 5.784 -16.036 -6.137 1.00 62.31 97 GLY A CA 1
ATOM 739 C C . GLY A 1 97 ? 4.896 -15.540 -4.985 1.00 62.31 97 GLY A C 1
ATOM 740 O O . GLY A 1 97 ? 4.573 -16.309 -4.076 1.00 62.31 97 GLY A O 1
ATOM 741 N N . ASP A 1 98 ? 4.485 -14.269 -5.016 1.00 66.31 98 ASP A N 1
ATOM 742 C CA . ASP A 1 98 ? 3.539 -13.691 -4.064 1.00 66.31 98 ASP A CA 1
ATOM 743 C C . ASP A 1 98 ? 2.145 -14.294 -4.268 1.00 66.31 98 ASP A C 1
ATOM 745 O O . ASP A 1 98 ? 1.526 -14.115 -5.315 1.00 66.31 98 ASP A O 1
ATOM 749 N N . LYS A 1 99 ? 1.615 -14.952 -3.230 1.00 76.81 99 LYS A N 1
ATOM 750 C CA . LYS A 1 99 ? 0.273 -15.573 -3.228 1.00 76.81 99 LYS A CA 1
ATOM 751 C C . LYS A 1 99 ? -0.883 -14.568 -3.098 1.00 76.81 99 LYS A C 1
ATOM 753 O O . LYS A 1 99 ? -2.046 -14.961 -3.116 1.00 76.81 99 LYS A O 1
ATOM 758 N N . LYS A 1 100 ? -0.578 -13.282 -2.908 1.00 86.12 100 LYS A N 1
ATOM 759 C CA . LYS A 1 100 ? -1.547 -12.207 -2.653 1.00 86.12 100 LYS A CA 1
ATOM 760 C C . LYS A 1 100 ? -1.212 -10.978 -3.481 1.00 86.12 100 LYS A C 1
ATOM 762 O O . LYS A 1 100 ? -0.038 -10.703 -3.737 1.00 86.12 100 LYS A O 1
ATOM 767 N N . LEU A 1 101 ? -2.226 -10.194 -3.816 1.00 84.19 101 LEU A N 1
ATOM 768 C CA . LEU A 1 101 ? -2.017 -8.881 -4.403 1.00 84.19 101 LEU A CA 1
ATOM 769 C C . LEU A 1 101 ? -1.364 -7.966 -3.353 1.00 84.19 101 LEU A C 1
ATOM 771 O O . LEU A 1 101 ? -1.854 -7.825 -2.229 1.00 84.19 101 LEU A O 1
ATOM 775 N N . SER A 1 102 ? -0.212 -7.385 -3.690 1.00 86.31 102 SER A N 1
ATOM 776 C CA . SER A 1 102 ? 0.577 -6.574 -2.761 1.00 86.31 102 SER A CA 1
ATOM 777 C C . SER A 1 102 ? 1.045 -5.273 -3.408 1.00 86.31 102 SER A C 1
ATOM 779 O O . SER A 1 102 ? 1.380 -5.230 -4.591 1.00 86.31 102 SER A O 1
ATOM 781 N N . SER A 1 103 ? 1.151 -4.204 -2.613 1.00 87.56 103 SER A N 1
ATOM 782 C CA . SER A 1 103 ? 1.674 -2.919 -3.097 1.00 87.56 103 SER A CA 1
ATOM 783 C C . SER A 1 103 ? 3.121 -3.009 -3.589 1.00 87.56 103 SER A C 1
ATOM 785 O O . SER A 1 103 ? 3.566 -2.149 -4.339 1.00 87.56 103 SER A O 1
ATOM 787 N N . THR A 1 104 ? 3.900 -3.998 -3.149 1.00 86.56 104 THR A N 1
ATOM 788 C CA . THR A 1 104 ? 5.272 -4.193 -3.641 1.00 86.56 104 THR A CA 1
ATOM 789 C C . THR A 1 104 ? 5.267 -4.781 -5.046 1.00 86.56 104 THR A C 1
ATOM 791 O O . THR A 1 104 ? 5.993 -4.276 -5.899 1.00 86.56 104 THR A O 1
ATOM 794 N N . SER A 1 105 ? 4.415 -5.774 -5.301 1.00 85.69 105 SER A N 1
ATOM 795 C CA . SER A 1 105 ? 4.272 -6.397 -6.621 1.00 85.69 105 SER A CA 1
ATOM 796 C C . SER A 1 105 ? 3.738 -5.378 -7.639 1.00 85.69 105 SER A C 1
ATOM 798 O O . SER A 1 105 ? 4.349 -5.205 -8.690 1.00 85.69 105 SER A O 1
ATOM 800 N N . LEU A 1 106 ? 2.716 -4.582 -7.278 1.00 85.94 106 LEU A N 1
ATOM 801 C CA . LEU A 1 106 ? 2.223 -3.497 -8.146 1.00 85.94 106 LEU A CA 1
ATOM 802 C C . LEU A 1 106 ? 3.312 -2.467 -8.479 1.00 85.94 106 LEU A C 1
ATOM 804 O O . LEU A 1 106 ? 3.437 -2.031 -9.618 1.00 85.94 106 LEU A O 1
ATOM 808 N N . ARG A 1 107 ? 4.139 -2.076 -7.504 1.00 89.06 107 ARG A N 1
ATOM 809 C CA . ARG A 1 107 ? 5.219 -1.109 -7.759 1.00 89.06 107 ARG A CA 1
ATOM 810 C C . ARG A 1 107 ? 6.279 -1.645 -8.716 1.00 89.06 107 ARG A C 1
ATOM 812 O O . ARG A 1 107 ? 6.832 -0.868 -9.487 1.00 89.06 107 ARG A O 1
ATOM 819 N N . ARG A 1 108 ? 6.550 -2.953 -8.699 1.00 86.44 108 ARG A N 1
ATOM 820 C CA . ARG A 1 108 ? 7.438 -3.588 -9.685 1.00 86.44 108 ARG A CA 1
ATOM 821 C C . ARG A 1 108 ? 6.820 -3.600 -11.076 1.00 86.44 108 ARG A C 1
ATOM 823 O O . ARG A 1 108 ? 7.533 -3.351 -12.041 1.00 86.44 108 ARG A O 1
ATOM 830 N N . GLU A 1 109 ? 5.516 -3.837 -11.177 1.00 84.12 109 GLU A N 1
ATOM 831 C CA . GLU A 1 109 ? 4.796 -3.814 -12.452 1.00 84.12 109 GLU A CA 1
ATOM 832 C C . GLU A 1 109 ? 4.859 -2.434 -13.125 1.00 84.12 109 GLU A C 1
ATOM 834 O O . GLU A 1 109 ? 5.088 -2.350 -14.332 1.00 84.12 109 GLU A O 1
ATOM 839 N N . ILE A 1 110 ? 4.791 -1.348 -12.342 1.00 84.25 110 ILE A N 1
ATOM 840 C CA . ILE A 1 110 ? 4.942 0.030 -12.846 1.00 84.25 110 ILE A CA 1
ATOM 841 C C . ILE A 1 110 ? 6.279 0.233 -13.578 1.00 84.25 110 ILE A C 1
ATOM 843 O O . ILE A 1 110 ? 6.327 0.985 -14.548 1.00 84.25 110 ILE A O 1
ATOM 847 N N . LEU A 1 111 ? 7.357 -0.465 -13.192 1.00 81.75 111 LEU A N 1
ATOM 848 C CA . LEU A 1 111 ? 8.645 -0.374 -13.898 1.00 81.75 111 LEU A CA 1
ATOM 849 C C . LEU A 1 111 ? 8.588 -0.923 -15.333 1.00 81.75 111 LEU A C 1
ATOM 851 O O . LEU A 1 111 ? 9.455 -0.602 -16.145 1.00 81.75 111 LEU A O 1
ATOM 855 N N . GLY A 1 112 ? 7.594 -1.759 -15.644 1.00 75.00 112 GLY A N 1
ATOM 856 C CA . GLY A 1 112 ? 7.324 -2.250 -16.994 1.00 75.00 112 GLY A CA 1
ATOM 857 C C . GLY A 1 112 ? 6.537 -1.266 -17.863 1.00 75.00 112 GLY A C 1
ATOM 858 O O . GLY A 1 112 ? 6.445 -1.466 -19.074 1.00 75.00 112 GLY A O 1
ATOM 859 N N . ILE A 1 113 ? 5.988 -0.201 -17.273 1.00 76.00 113 ILE A N 1
ATOM 860 C CA . ILE A 1 113 ? 5.218 0.824 -17.973 1.00 76.00 113 ILE A CA 1
ATOM 861 C C . ILE A 1 113 ? 6.165 1.960 -18.369 1.00 76.00 113 ILE A C 1
ATOM 863 O O . ILE A 1 113 ? 6.985 2.431 -17.582 1.00 76.00 113 ILE A O 1
ATOM 867 N N . LEU A 1 114 ? 6.052 2.427 -19.612 1.00 70.81 114 LEU A N 1
ATOM 868 C CA . LEU A 1 114 ? 6.798 3.590 -20.087 1.00 70.81 114 LEU A CA 1
ATOM 869 C C . LEU A 1 114 ? 6.399 4.834 -19.277 1.00 70.81 114 LEU A C 1
ATOM 871 O O . LEU A 1 114 ? 5.358 5.435 -19.529 1.00 70.81 114 LEU A O 1
ATOM 875 N N . LEU A 1 115 ? 7.249 5.240 -18.326 1.00 67.56 115 LEU A N 1
ATOM 876 C CA . LEU A 1 115 ? 7.025 6.415 -17.464 1.00 67.56 115 LEU A CA 1
ATOM 877 C C . LEU A 1 115 ? 6.898 7.725 -18.253 1.00 67.56 115 LEU A C 1
ATOM 879 O O . LEU A 1 115 ? 6.289 8.689 -17.795 1.00 67.56 115 LEU A O 1
ATOM 883 N N . LYS A 1 116 ? 7.507 7.775 -19.437 1.00 68.69 116 LYS A N 1
ATOM 884 C CA . LYS A 1 116 ? 7.369 8.857 -20.408 1.00 68.69 116 LYS A CA 1
ATOM 885 C C . LYS A 1 116 ? 7.179 8.225 -21.782 1.00 68.69 116 LYS A C 1
ATOM 887 O O . LYS A 1 116 ? 7.837 7.217 -22.058 1.00 68.69 116 LYS A O 1
ATOM 892 N N . PRO A 1 117 ? 6.328 8.799 -22.650 1.00 71.94 117 PRO A N 1
ATOM 893 C CA . PRO A 1 117 ? 6.261 8.345 -24.028 1.00 71.94 117 PRO A CA 1
ATOM 894 C C . PRO A 1 117 ? 7.665 8.422 -24.644 1.00 71.94 117 PRO A C 1
ATOM 896 O O . PRO A 1 117 ? 8.407 9.368 -24.347 1.00 71.94 117 PRO A O 1
ATOM 899 N N . PRO A 1 118 ? 8.059 7.440 -25.473 1.00 68.19 118 PRO A N 1
ATOM 900 C CA . PRO A 1 118 ? 9.332 7.510 -26.163 1.00 68.19 118 PRO A CA 1
ATOM 901 C C . PRO A 1 118 ? 9.362 8.799 -26.983 1.00 68.19 118 PRO A C 1
ATOM 903 O O . PRO A 1 118 ? 8.358 9.194 -27.585 1.00 68.19 118 PRO A O 1
ATOM 906 N N . LEU A 1 119 ? 10.517 9.466 -27.000 1.00 75.62 119 LEU A N 1
ATOM 907 C CA . LEU A 1 119 ? 10.748 10.540 -27.961 1.00 75.62 119 LEU A CA 1
ATOM 908 C C . LEU A 1 119 ? 10.424 9.986 -29.352 1.00 75.62 119 LEU A C 1
ATOM 910 O O . LEU A 1 119 ? 10.735 8.823 -29.621 1.00 75.62 119 LEU A O 1
ATOM 914 N N . LYS A 1 120 ? 9.764 10.789 -30.202 1.00 71.06 120 LYS A N 1
ATOM 915 C CA . LYS A 1 120 ? 9.421 10.383 -31.573 1.00 71.06 120 LYS A CA 1
ATOM 916 C C . LYS A 1 120 ? 10.617 9.660 -32.180 1.00 71.06 120 LYS A C 1
ATOM 918 O O . LYS A 1 120 ? 11.714 10.217 -32.208 1.00 71.06 120 LYS A O 1
ATOM 923 N N . CYS A 1 121 ? 10.386 8.425 -32.617 1.00 62.22 121 CYS A N 1
ATOM 924 C CA . CYS A 1 121 ? 11.410 7.635 -33.270 1.00 62.22 121 CYS A CA 1
ATOM 925 C C . CYS A 1 121 ? 11.851 8.418 -34.507 1.00 62.22 121 CYS A C 1
ATOM 927 O O . CYS A 1 121 ? 11.071 8.600 -35.442 1.00 62.22 121 CYS A O 1
ATOM 929 N N . VAL A 1 122 ? 13.062 8.968 -34.473 1.00 66.19 122 VAL A N 1
ATOM 930 C CA . VAL A 1 122 ? 13.699 9.463 -35.686 1.00 66.19 122 VAL A CA 1
ATOM 931 C C . VAL A 1 122 ? 14.105 8.202 -36.424 1.00 66.19 122 VAL A C 1
ATOM 933 O O . VAL A 1 122 ? 14.993 7.492 -35.951 1.00 66.19 122 VAL A O 1
ATOM 936 N N . GLU A 1 123 ? 13.409 7.880 -37.515 1.00 69.06 123 GLU A N 1
ATOM 937 C CA . GLU A 1 123 ? 13.829 6.798 -38.400 1.00 69.06 123 GLU A CA 1
ATOM 938 C C . GLU A 1 123 ? 15.271 7.082 -38.821 1.00 69.06 123 GLU A C 1
ATOM 940 O O . GLU A 1 123 ? 15.566 8.063 -39.504 1.00 69.06 123 GLU A O 1
ATOM 945 N N . SER A 1 124 ? 16.186 6.266 -38.313 1.00 70.62 124 SER A N 1
ATOM 946 C CA . SER A 1 124 ? 17.611 6.399 -38.550 1.00 70.62 124 SER A CA 1
ATOM 947 C C . SER A 1 124 ? 18.110 5.094 -39.137 1.00 70.62 124 SER A C 1
ATOM 949 O O . SER A 1 124 ? 17.877 4.024 -38.583 1.00 70.62 124 SER A O 1
ATOM 951 N N . ASN A 1 125 ? 18.857 5.191 -40.235 1.00 77.38 125 ASN A N 1
ATOM 952 C CA . ASN A 1 125 ? 19.584 4.056 -40.806 1.00 77.38 125 ASN A CA 1
ATOM 953 C C . ASN A 1 125 ? 20.816 3.663 -39.966 1.00 77.38 125 ASN A C 1
ATOM 955 O O . ASN A 1 125 ? 21.583 2.795 -40.376 1.00 77.38 125 ASN A O 1
ATOM 959 N N . GLN A 1 126 ? 21.043 4.309 -38.817 1.00 77.31 126 GLN A N 1
ATOM 960 C CA . GLN A 1 126 ? 22.122 3.968 -37.895 1.00 77.31 126 GLN A CA 1
ATOM 961 C C . GLN A 1 126 ? 21.608 3.083 -36.751 1.00 77.31 126 GLN A C 1
ATOM 963 O O . GLN A 1 126 ? 20.512 3.320 -36.240 1.00 77.31 126 GLN A O 1
ATOM 968 N N . PRO A 1 127 ? 22.392 2.082 -36.313 1.00 81.94 127 PRO A N 1
ATOM 969 C CA . PRO A 1 127 ? 22.006 1.234 -35.194 1.00 81.94 127 PRO A CA 1
ATOM 970 C C . PRO A 1 127 ? 21.913 2.041 -33.893 1.00 81.94 127 PRO A C 1
ATOM 972 O O . PRO A 1 127 ? 22.728 2.927 -33.632 1.00 81.94 127 PRO A O 1
ATOM 975 N N . TYR A 1 128 ? 20.955 1.689 -33.036 1.00 84.50 128 TYR A N 1
ATOM 976 C CA . TYR A 1 128 ? 20.886 2.227 -31.679 1.00 84.50 128 TYR A CA 1
ATOM 977 C C . TYR A 1 128 ? 21.982 1.615 -30.805 1.00 84.50 128 TYR A C 1
ATOM 979 O O . TYR A 1 128 ? 22.133 0.395 -30.737 1.00 84.50 128 TYR A O 1
ATOM 987 N N . ILE A 1 129 ? 2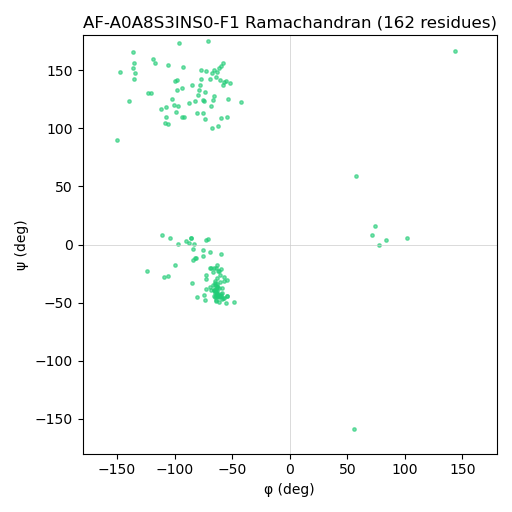2.718 2.469 -30.096 1.00 88.88 129 ILE A N 1
ATOM 988 C CA . ILE A 1 129 ? 23.735 2.053 -29.130 1.00 88.88 129 ILE A CA 1
ATOM 989 C C . ILE A 1 129 ? 23.140 2.162 -27.728 1.00 88.88 129 ILE A C 1
ATOM 991 O O . ILE A 1 129 ? 22.749 3.242 -27.290 1.00 88.88 129 ILE A O 1
ATOM 995 N N . ILE A 1 130 ? 23.089 1.036 -27.016 1.00 90.00 130 ILE A N 1
ATOM 996 C CA . ILE A 1 130 ? 22.614 0.965 -25.632 1.00 90.00 130 ILE A CA 1
ATOM 997 C C . ILE A 1 130 ? 23.825 0.750 -24.725 1.00 90.00 130 ILE A C 1
ATOM 999 O O . ILE A 1 130 ? 24.424 -0.324 -24.718 1.00 90.00 130 ILE A O 1
ATOM 1003 N N . GLY A 1 131 ? 24.186 1.769 -23.946 1.00 92.56 131 GLY A N 1
ATOM 1004 C CA . GLY A 1 131 ? 25.241 1.663 -22.939 1.00 92.56 131 GLY A CA 1
ATOM 1005 C C . GLY A 1 131 ? 24.722 1.009 -21.658 1.00 92.56 131 GLY A C 1
ATOM 1006 O O . GLY A 1 131 ? 23.906 1.598 -20.955 1.00 92.56 131 GLY A O 1
ATOM 1007 N N . LEU A 1 132 ? 25.203 -0.193 -21.330 1.00 91.81 132 LEU A N 1
ATOM 1008 C CA . LEU A 1 132 ? 24.904 -0.856 -20.055 1.00 91.81 132 LEU A CA 1
ATOM 1009 C C . LEU A 1 132 ? 25.984 -0.504 -19.024 1.00 91.81 132 LEU A C 1
ATOM 1011 O O . LEU A 1 132 ? 27.113 -0.980 -19.125 1.00 91.81 132 LEU A O 1
ATOM 1015 N N . THR A 1 133 ? 25.647 0.300 -18.015 1.00 90.88 133 THR A N 1
ATOM 1016 C CA . THR A 1 133 ? 26.585 0.759 -16.972 1.00 90.88 133 THR A CA 1
ATOM 1017 C C . THR A 1 133 ? 26.177 0.261 -15.577 1.00 90.88 133 THR A C 1
ATOM 1019 O O . THR A 1 133 ? 25.033 -0.128 -15.350 1.00 90.88 133 THR A O 1
ATOM 1022 N N . GLY A 1 134 ? 27.136 0.169 -14.644 1.00 89.31 134 GLY A N 1
ATOM 1023 C CA . GLY A 1 134 ? 26.911 -0.307 -13.266 1.00 89.31 134 GLY A CA 1
ATOM 1024 C C . GLY A 1 134 ? 28.073 -1.130 -12.690 1.00 89.31 134 GLY A C 1
ATOM 1025 O O . GLY A 1 134 ? 28.946 -1.575 -13.433 1.00 89.31 134 GLY A O 1
ATOM 1026 N N . GLY A 1 135 ? 28.077 -1.368 -11.374 1.00 88.56 135 GLY A N 1
ATOM 1027 C CA . GLY A 1 135 ? 29.135 -2.111 -10.663 1.00 88.56 135 GLY A CA 1
ATOM 1028 C C . GLY A 1 135 ? 29.165 -3.625 -10.933 1.00 88.56 135 GLY A C 1
ATOM 1029 O O . GLY A 1 135 ? 28.307 -4.168 -11.634 1.00 88.56 135 GLY A O 1
ATOM 1030 N N . ILE A 1 136 ? 30.158 -4.336 -10.390 1.00 86.56 136 ILE A N 1
ATOM 1031 C CA . ILE A 1 136 ? 30.220 -5.805 -10.489 1.00 86.56 136 ILE A CA 1
ATOM 1032 C C . ILE A 1 136 ? 28.957 -6.436 -9.879 1.00 86.56 136 ILE A C 1
ATOM 1034 O O . ILE A 1 136 ? 28.446 -5.968 -8.866 1.00 86.56 136 ILE A O 1
ATOM 1038 N N . GLY A 1 137 ? 28.396 -7.453 -10.537 1.00 85.38 137 GLY A N 1
ATOM 1039 C CA . GLY A 1 137 ? 27.164 -8.108 -10.079 1.00 85.38 137 GLY A CA 1
ATOM 1040 C C . GLY A 1 137 ? 25.857 -7.346 -10.350 1.00 85.38 137 GLY A C 1
ATOM 1041 O O . GLY A 1 137 ? 24.792 -7.890 -10.087 1.00 85.38 137 GLY A O 1
ATOM 1042 N N . SER A 1 138 ? 25.882 -6.153 -10.960 1.00 87.69 138 SER A N 1
ATOM 1043 C CA . SER A 1 138 ? 24.667 -5.351 -11.224 1.00 87.69 138 SER A CA 1
ATOM 1044 C C . SER A 1 138 ? 23.734 -5.900 -12.320 1.00 87.69 138 SER A C 1
ATOM 1046 O O . SER A 1 138 ? 22.783 -5.237 -12.719 1.00 87.69 138 SER A O 1
ATOM 1048 N N . GLY A 1 139 ? 24.026 -7.080 -12.874 1.00 90.06 139 GLY A N 1
ATOM 1049 C CA . GLY A 1 139 ? 23.178 -7.728 -13.879 1.00 90.06 139 GLY A CA 1
ATOM 1050 C C . GLY A 1 139 ? 23.376 -7.274 -15.332 1.00 90.06 139 GLY A C 1
ATOM 1051 O O . GLY A 1 139 ? 22.684 -7.797 -16.205 1.00 90.06 139 GLY A O 1
ATOM 1052 N N . LYS A 1 140 ? 24.344 -6.393 -15.639 1.00 94.25 140 LYS A N 1
ATOM 1053 C CA . LYS A 1 140 ? 24.649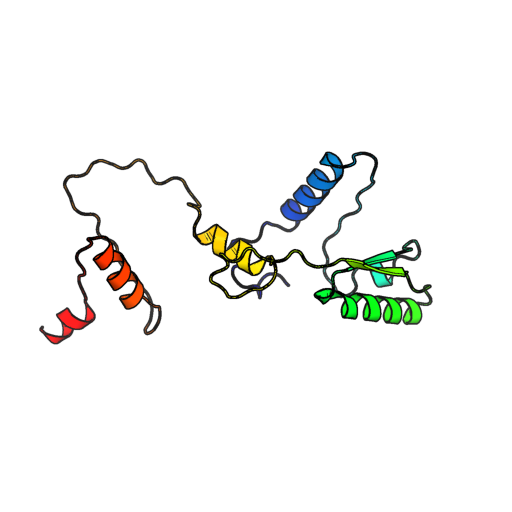 -5.936 -17.020 1.00 94.25 140 LYS A CA 1
ATOM 1054 C C . LYS A 1 140 ? 24.766 -7.090 -18.020 1.00 94.25 140 LYS A C 1
ATOM 1056 O O . LYS A 1 140 ? 24.093 -7.087 -19.043 1.00 94.25 140 LYS A O 1
ATOM 1061 N N . SER A 1 141 ? 25.546 -8.123 -17.695 1.00 90.25 141 SER A N 1
ATOM 1062 C CA . SER A 1 141 ? 25.746 -9.293 -18.565 1.00 90.25 141 SER A CA 1
ATOM 1063 C C . SER A 1 141 ? 24.474 -10.136 -18.738 1.00 90.25 141 SER A C 1
ATOM 1065 O O . SER A 1 141 ? 24.329 -10.861 -19.721 1.00 90.25 141 SER A O 1
ATOM 1067 N N . SER A 1 142 ? 23.532 -10.067 -17.791 1.00 91.94 142 SER A N 1
ATOM 1068 C CA . SER A 1 142 ? 22.212 -10.696 -17.927 1.00 91.94 142 SER A CA 1
ATOM 1069 C C . SER A 1 142 ? 21.339 -9.921 -18.915 1.00 91.94 142 SER A C 1
ATOM 1071 O O . SER A 1 142 ? 20.799 -10.507 -19.854 1.00 91.94 142 SER A O 1
ATOM 1073 N N . ILE A 1 143 ? 21.282 -8.593 -18.766 1.00 92.00 143 ILE A N 1
ATOM 1074 C CA . ILE A 1 143 ? 20.548 -7.702 -19.675 1.00 92.00 143 ILE A CA 1
ATOM 1075 C C . ILE A 1 143 ? 21.121 -7.788 -21.094 1.00 92.00 143 ILE A C 1
ATOM 1077 O O . ILE A 1 143 ? 20.358 -7.961 -22.039 1.00 92.00 143 ILE A O 1
ATOM 1081 N N . GLY A 1 144 ? 22.449 -7.769 -21.246 1.00 92.56 144 GLY A N 1
ATOM 1082 C CA . GLY A 1 144 ? 23.115 -7.936 -22.539 1.00 92.56 144 GLY A CA 1
ATOM 1083 C C . GLY A 1 144 ? 22.689 -9.226 -23.241 1.00 92.56 144 GLY A C 1
ATOM 1084 O O . GLY A 1 144 ? 22.212 -9.179 -24.371 1.00 92.56 144 GLY A O 1
ATOM 1085 N N . ARG A 1 145 ? 22.744 -10.375 -22.548 1.00 92.94 145 ARG A N 1
ATOM 1086 C CA . ARG A 1 145 ? 22.265 -11.661 -23.094 1.00 92.94 145 ARG A CA 1
ATOM 1087 C C . ARG A 1 145 ? 20.788 -11.626 -23.487 1.00 92.94 145 ARG A C 1
ATOM 1089 O O . ARG A 1 145 ? 20.411 -12.239 -24.482 1.00 92.94 145 ARG A O 1
ATOM 1096 N N . ARG A 1 146 ? 19.942 -10.929 -22.722 1.00 93.12 146 ARG A N 1
ATOM 1097 C CA . ARG A 1 146 ? 18.522 -10.761 -23.063 1.00 93.12 146 ARG A CA 1
ATOM 1098 C C . ARG A 1 146 ? 18.347 -9.931 -24.338 1.00 93.12 146 ARG A C 1
ATOM 1100 O O . ARG A 1 146 ? 17.586 -10.348 -25.201 1.00 93.12 146 ARG A O 1
ATOM 1107 N N . LEU A 1 147 ? 19.075 -8.823 -24.486 1.00 93.19 147 LEU A N 1
ATOM 1108 C CA . LEU A 1 147 ? 19.057 -7.994 -25.700 1.00 93.19 147 LEU A CA 1
ATOM 1109 C C . LEU A 1 147 ? 19.584 -8.756 -26.922 1.00 93.19 147 LEU A C 1
ATOM 1111 O O . LEU A 1 147 ? 19.017 -8.647 -28.004 1.00 93.19 147 LEU A O 1
ATOM 1115 N N . GLN A 1 148 ? 20.605 -9.594 -26.748 1.00 93.50 148 GLN A N 1
ATOM 1116 C CA . GLN A 1 148 ? 21.115 -10.443 -27.825 1.00 93.50 148 GLN A CA 1
ATOM 1117 C C . GLN A 1 148 ? 20.083 -11.454 -28.321 1.00 93.50 148 GLN A C 1
ATOM 1119 O O . GLN A 1 148 ? 19.947 -11.642 -29.526 1.00 93.50 148 GLN A O 1
ATOM 1124 N N . LYS A 1 149 ? 19.295 -12.054 -27.419 1.00 94.62 149 LYS A N 1
ATOM 1125 C CA . LYS A 1 149 ? 18.160 -12.911 -27.808 1.00 94.62 149 LYS A CA 1
ATOM 1126 C C . LYS A 1 149 ? 17.078 -12.160 -28.594 1.00 94.62 149 LYS A C 1
ATOM 1128 O O . LYS A 1 149 ? 16.324 -12.795 -29.318 1.00 94.62 149 LYS A O 1
ATOM 1133 N N . LEU A 1 150 ? 17.007 -10.836 -28.453 1.00 92.38 150 LEU A N 1
ATOM 1134 C CA . LEU A 1 150 ? 16.116 -9.960 -29.218 1.00 92.38 150 LEU A CA 1
ATOM 1135 C C . LEU A 1 150 ? 16.759 -9.441 -30.519 1.00 92.38 150 LEU A C 1
ATOM 1137 O O . LEU A 1 150 ? 16.135 -8.655 -31.223 1.00 92.38 150 LEU A O 1
ATOM 1141 N N . GLY A 1 151 ? 17.984 -9.873 -30.849 1.00 92.38 151 GLY A N 1
ATOM 1142 C CA . GLY A 1 151 ? 18.680 -9.527 -32.093 1.00 92.38 151 GLY A CA 1
ATOM 1143 C C . GLY A 1 151 ? 19.758 -8.446 -31.969 1.00 92.38 151 GLY A C 1
ATOM 1144 O O . GLY A 1 151 ? 20.321 -8.045 -32.983 1.00 92.38 151 GLY A O 1
ATOM 1145 N N . ALA A 1 152 ? 20.075 -7.967 -30.761 1.00 92.88 152 ALA A N 1
ATOM 1146 C CA . ALA A 1 152 ? 21.137 -6.978 -30.578 1.00 92.88 152 ALA A CA 1
ATOM 1147 C C . ALA A 1 152 ? 22.545 -7.599 -30.655 1.00 92.88 152 ALA A C 1
ATOM 1149 O O . ALA A 1 152 ? 22.808 -8.673 -30.109 1.00 92.88 152 ALA A O 1
ATOM 1150 N N . SER A 1 153 ? 23.491 -6.872 -31.245 1.00 93.00 153 SER A N 1
ATOM 1151 C CA . SER A 1 153 ? 24.920 -7.185 -31.130 1.00 93.00 153 SER A CA 1
ATOM 1152 C C . SER A 1 153 ? 25.459 -6.703 -29.779 1.00 93.00 153 SER A C 1
ATOM 1154 O O . SER A 1 153 ? 25.209 -5.566 -29.385 1.00 93.00 153 SER A O 1
ATOM 1156 N N . ILE A 1 154 ? 26.211 -7.550 -29.067 1.00 92.94 154 ILE A N 1
ATOM 1157 C CA . ILE A 1 154 ? 26.853 -7.189 -27.791 1.00 92.94 154 ILE A CA 1
ATOM 1158 C C . ILE A 1 154 ? 28.314 -6.813 -28.036 1.00 92.94 154 ILE A C 1
ATOM 1160 O O . ILE A 1 154 ? 29.051 -7.572 -28.663 1.00 92.94 154 ILE A O 1
ATOM 1164 N N . ILE A 1 155 ? 28.741 -5.695 -27.449 1.00 91.38 155 ILE A N 1
ATOM 1165 C CA . ILE A 1 155 ? 30.148 -5.311 -27.309 1.00 91.38 155 ILE A CA 1
ATOM 1166 C C . ILE A 1 155 ? 30.497 -5.385 -25.817 1.00 91.38 155 ILE A C 1
ATOM 1168 O O . ILE A 1 155 ? 29.901 -4.678 -25.008 1.00 91.38 155 ILE A O 1
ATOM 1172 N N . ASP A 1 156 ? 31.415 -6.280 -25.451 1.00 88.12 156 ASP A N 1
ATOM 1173 C CA . ASP A 1 156 ? 31.819 -6.535 -24.063 1.00 88.12 156 ASP A CA 1
ATOM 1174 C C . ASP A 1 156 ? 33.201 -5.922 -23.797 1.00 88.12 156 ASP A C 1
ATOM 1176 O O . ASP A 1 156 ? 34.222 -6.447 -24.245 1.00 88.12 156 ASP A O 1
ATOM 1180 N N . CYS A 1 157 ? 33.226 -4.790 -23.091 1.00 83.50 157 CYS A N 1
ATOM 1181 C CA . CYS A 1 157 ? 34.456 -4.048 -22.814 1.00 83.50 157 CYS A CA 1
ATOM 1182 C C . CYS A 1 157 ? 35.443 -4.828 -21.936 1.00 83.50 157 CYS A C 1
ATOM 1184 O O . CYS A 1 157 ? 36.649 -4.672 -22.125 1.00 83.50 157 CYS A O 1
ATOM 1186 N N . ASP A 1 158 ? 34.959 -5.685 -21.028 1.00 83.31 158 ASP A N 1
ATOM 1187 C CA . ASP A 1 158 ? 35.829 -6.472 -20.144 1.00 83.31 158 ASP A CA 1
ATOM 1188 C C . ASP A 1 158 ? 36.648 -7.477 -20.968 1.00 83.31 158 ASP A C 1
ATOM 1190 O O . ASP A 1 158 ? 37.843 -7.659 -20.739 1.00 83.31 158 ASP A O 1
ATOM 1194 N N . LYS A 1 159 ? 36.029 -8.084 -21.990 1.00 84.00 159 LYS A N 1
ATOM 1195 C CA . LYS A 1 159 ? 36.716 -8.999 -22.916 1.00 84.00 159 LYS A CA 1
ATOM 1196 C C . LYS A 1 159 ? 37.651 -8.275 -23.875 1.00 84.00 159 LYS A C 1
ATOM 1198 O O . LYS A 1 159 ? 38.720 -8.789 -24.181 1.00 84.00 159 LYS A O 1
ATOM 1203 N N . LEU A 1 160 ? 37.254 -7.098 -24.356 1.00 82.69 160 LEU A N 1
ATOM 1204 C CA . LEU A 1 160 ? 38.086 -6.299 -25.258 1.00 82.69 160 LEU A CA 1
ATOM 1205 C C . LEU A 1 160 ? 39.367 -5.815 -24.569 1.00 82.69 160 LEU A C 1
ATOM 1207 O O . LEU A 1 160 ? 40.429 -5.855 -25.181 1.00 82.69 160 LEU A O 1
ATOM 1211 N N . GLY A 1 161 ? 39.283 -5.421 -23.295 1.00 76.12 161 GLY A N 1
ATOM 1212 C CA . GLY A 1 161 ? 40.439 -4.967 -22.521 1.00 76.12 161 GLY A CA 1
ATOM 1213 C C . GLY A 1 161 ? 41.466 -6.058 -22.200 1.00 76.12 161 GLY A C 1
ATOM 1214 O O . GLY A 1 161 ? 42.609 -5.731 -21.922 1.00 76.12 161 GLY A O 1
ATOM 1215 N N . MET A 1 162 ? 41.094 -7.342 -22.255 1.00 72.00 162 MET A N 1
ATOM 1216 C CA . MET A 1 162 ? 42.032 -8.463 -22.059 1.00 72.00 162 MET A CA 1
ATOM 1217 C C . MET A 1 162 ? 42.835 -8.819 -23.321 1.00 72.00 162 MET A C 1
ATOM 1219 O O . MET A 1 162 ? 43.775 -9.609 -23.245 1.00 72.00 162 MET A O 1
ATOM 1223 N N . HIS A 1 163 ? 42.446 -8.279 -24.478 1.00 62.03 163 HIS A N 1
ATOM 1224 C CA . HIS A 1 163 ? 43.072 -8.537 -25.777 1.00 62.03 163 HIS A CA 1
ATOM 1225 C C . HIS A 1 163 ? 43.817 -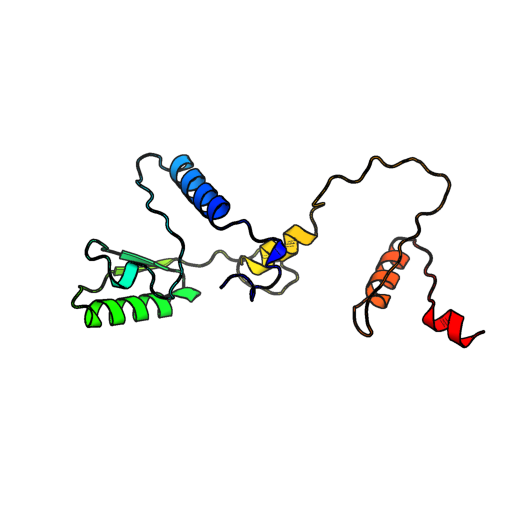7.314 -26.346 1.00 62.03 163 HIS A C 1
ATOM 1227 O O . HIS A 1 163 ? 44.252 -7.359 -27.499 1.00 62.03 163 HIS A O 1
ATOM 1233 N N . LEU A 1 164 ? 43.963 -6.252 -25.548 1.00 50.88 164 LEU A N 1
ATOM 1234 C CA . LEU A 1 164 ? 44.776 -5.059 -25.812 1.00 50.88 164 LEU A CA 1
ATOM 1235 C C . LEU A 1 164 ? 45.994 -5.054 -24.884 1.00 50.88 164 LEU A C 1
ATOM 1237 O O . LEU A 1 164 ? 47.071 -4.636 -25.361 1.00 50.88 164 LEU A O 1
#

Sequence (164 aa):
MIENKVLAEVIESVTDRMSSVRSFVNLIRPSIFVHCEPIEDPCGPSATMADLNCIIVTDETK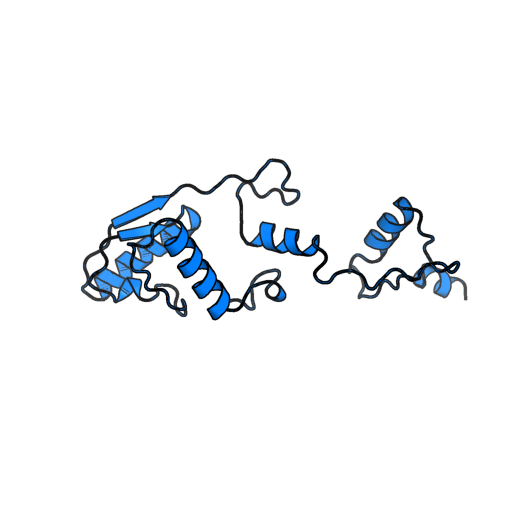QGALQVNKERQDNGLSPIDVHVVPMVPADDHNQDGDKKLSSTSLRREILGILLKPPLKCVESNQPYIIGLTGGIGSGKSSIGRRLQKLGASIIDCDKLGMHL

Secondary structure (DSSP, 8-state):
--TTSTT-TTSPPHHHHHHHHHHHHHHH-TTS--------SSSGGGGT-TT--EEEEETTTHHHHHHHHHHHHHTTPPP-EEEEEPPPBPPTT-TT--SB--HHHHHHHHTTS-SSPPP-----SSPPP-----STTSSHHHHHHHHHHTTPPP--HHHHHT--

pLDDT: mean 86.83, std 10.36, range [50.88, 97.88]

Solvent-accessible surface area (backbone atoms only — not comparable to full-atom values): 10745 Å² total; per-residue (Å²): 132,58,84,84,40,82,71,41,90,78,55,73,54,73,67,54,52,51,50,52,53,51,51,51,47,43,73,78,43,67,88,61,85,80,88,84,78,87,78,86,54,98,56,46,65,70,36,71,51,78,88,61,62,65,48,80,34,36,78,87,45,42,65,56,56,54,50,27,34,51,47,10,44,78,68,75,38,79,69,51,48,77,46,73,44,84,77,56,66,37,62,93,80,46,88,81,72,51,74,42,66,45,77,62,59,53,56,56,52,53,72,76,47,76,90,58,81,75,73,80,80,73,90,58,100,62,84,87,83,82,86,79,82,77,65,91,88,68,47,54,75,57,52,49,53,54,43,37,77,74,70,46,87,84,84,59,66,75,66,54,62,75,76,110

InterPro domains:
  IPR001977 Dephospho-CoA kinase [PF01121] (128-160)
  IPR001977 Dephospho-CoA kinase [PS51219] (129-164)
  IPR014729 Rossmann-like alpha/beta/alpha sandwich fold [G3DSA:3.40.50.620] (1-112)
  IPR027417 P-loop containing nucleoside triphosphate hydrolase [G3DSA:3.40.50.300] (119-164)
  IPR027417 P-loop containing nucleoside triphosphate hydrolase [SSF52540] (122-160)

Nearest PDB structures (foldseek):
  3do8-assembly1_A  TM=8.777E-01  e=2.588E-04  Archaeoglobus fulgidus
  3do8-assembly1_B  TM=7.397E-01  e=8.950E-04  Archaeoglobus fulgidus
  6b1p-assembly1_A  TM=6.288E-01  e=2.626E-01  Helicobacter pylori G27
  1a3c-assembly1_A-2  TM=6.387E-01  e=7.465E-01  Bacillus subtilis
  8jpv-assembly1_A  TM=6.823E-01  e=1.634E+00  Candidatus Methylacidiphilum fumarolicum